Protein AF-A0A7X6VRJ7-F1 (afdb_monomer_lite)

pLDDT: mean 87.55, std 8.73, range [48.44, 96.5]

Foldseek 3Di:
DDPAQAAEEFEDAAPPPDDDPVVVVQVVCVVVVHAYEYEGAYDPPPPDDQDWDDPDPRYIYGHPDDCCVVCVPHDHDYDYDDPVRVVSND

Radius of gyration: 12.53 Å; chains: 1; bounding box: 31×28×32 Å

Secondary structure (DSSP, 8-state):
------EEE--SS-TTTS--HHHHHHHHHHTTT--EEEEE---TTS-PPSEEEEEETTEEEEES--SHHHHTT---EE--SSHHHHHTT-

Sequence (90 aa):
MSNISCILYPPTLDYYYLVQRPQQLMRKFSELDVPVYYINNPSPQSGVIRGIERVNENFYLFNNVDPLPFLKNLNPVVYYTSAAQADMIR

Structure (mmCIF, N/CA/C/O backbone):
data_AF-A0A7X6VRJ7-F1
#
_entry.id   AF-A0A7X6VRJ7-F1
#
loop_
_atom_site.group_PDB
_atom_site.id
_atom_site.type_symbol
_atom_site.label_atom_id
_atom_site.label_alt_id
_atom_site.label_comp_id
_atom_site.label_asym_id
_atom_site.label_entity_id
_atom_site.label_seq_id
_atom_site.pdbx_PDB_ins_code
_atom_site.Cartn_x
_atom_site.Cartn_y
_atom_site.Cartn_z
_atom_site.occupancy
_atom_site.B_iso_or_equiv
_atom_site.auth_seq_id
_atom_site.auth_comp_id
_atom_site.auth_asym_id
_atom_site.auth_atom_id
_atom_site.pdbx_PDB_model_num
ATOM 1 N N . MET A 1 1 ? -18.704 6.987 11.856 1.00 48.44 1 MET A N 1
ATOM 2 C CA . MET A 1 1 ? -17.352 6.821 11.286 1.00 48.44 1 M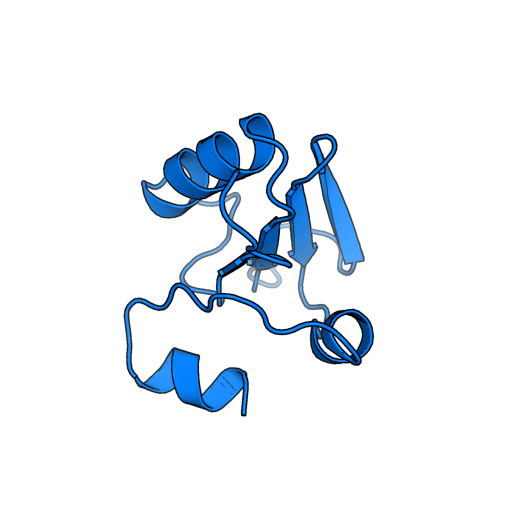ET A CA 1
ATOM 3 C C . MET A 1 1 ? -17.008 5.348 11.369 1.00 48.44 1 MET A C 1
ATOM 5 O O . MET A 1 1 ? -17.174 4.764 12.433 1.00 48.44 1 MET A O 1
ATOM 9 N N . SER A 1 2 ? -16.686 4.716 10.245 1.00 54.22 2 SER A N 1
ATOM 10 C CA . SER A 1 2 ? -16.331 3.295 10.190 1.00 54.22 2 SER A CA 1
ATOM 11 C C . SER A 1 2 ? -15.030 3.051 10.958 1.00 54.22 2 SER A C 1
ATOM 13 O O . SER A 1 2 ? -14.043 3.728 10.705 1.00 54.22 2 SER A O 1
ATOM 15 N N . ASN A 1 3 ? -15.032 2.090 11.884 1.00 77.81 3 ASN A 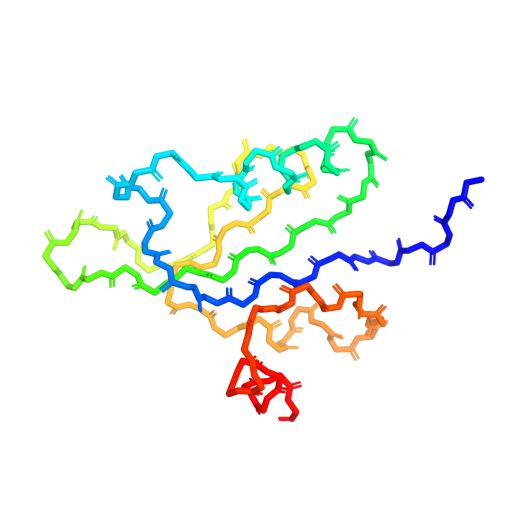N 1
ATOM 16 C CA . ASN A 1 3 ? -13.916 1.763 12.784 1.00 77.81 3 ASN A CA 1
ATOM 17 C C . ASN A 1 3 ? -12.813 0.940 12.071 1.00 77.81 3 ASN A C 1
ATOM 19 O O . ASN A 1 3 ? -12.374 -0.093 12.568 1.00 77.81 3 ASN A O 1
ATOM 23 N N . ILE A 1 4 ? -12.455 1.330 10.842 1.00 85.44 4 ILE A N 1
ATOM 24 C CA . ILE A 1 4 ? -11.471 0.631 10.003 1.00 85.44 4 ILE A CA 1
ATOM 25 C C . ILE A 1 4 ? -10.084 1.115 10.417 1.00 85.44 4 ILE A C 1
ATOM 27 O O . ILE A 1 4 ? -9.785 2.295 10.264 1.00 85.44 4 ILE A O 1
ATOM 31 N N . SER A 1 5 ? -9.231 0.214 10.916 1.00 90.94 5 SER A N 1
ATOM 32 C CA . SER A 1 5 ? -7.877 0.593 11.340 1.00 90.94 5 SER A CA 1
ATOM 33 C C . SER A 1 5 ? -6.979 0.954 10.158 1.00 90.94 5 SER A C 1
ATOM 35 O O . SER A 1 5 ? -6.218 1.911 10.229 1.00 90.94 5 SER A O 1
ATOM 37 N N . CYS A 1 6 ? -7.056 0.173 9.079 1.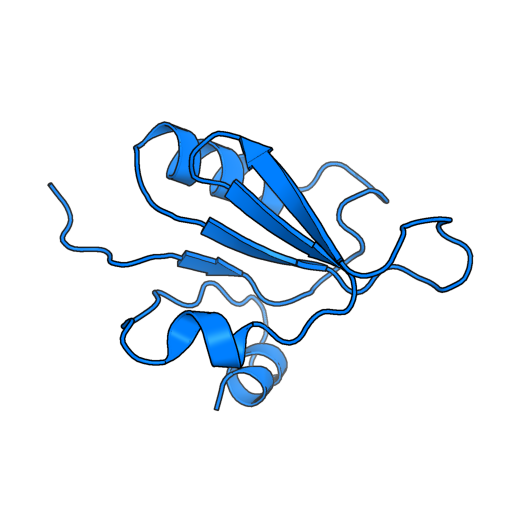00 93.06 6 CYS A N 1
ATOM 38 C CA . CYS A 1 6 ? -6.390 0.432 7.808 1.00 93.06 6 CYS A CA 1
ATOM 39 C C . CYS A 1 6 ? -6.911 -0.526 6.726 1.00 93.06 6 CYS A C 1
ATOM 41 O O . CYS A 1 6 ? -7.565 -1.530 7.025 1.00 93.06 6 CYS A O 1
ATOM 43 N N . ILE A 1 7 ? -6.598 -0.223 5.470 1.00 94.25 7 ILE A N 1
ATOM 44 C CA . ILE A 1 7 ? -6.797 -1.105 4.322 1.00 94.25 7 ILE A CA 1
ATOM 45 C C . ILE A 1 7 ? -5.430 -1.585 3.843 1.00 94.25 7 ILE A C 1
ATOM 47 O O . ILE A 1 7 ? -4.529 -0.779 3.612 1.00 94.25 7 ILE A O 1
ATOM 51 N N . LEU A 1 8 ? -5.292 -2.895 3.658 1.00 93.75 8 LEU A N 1
ATOM 52 C CA . LEU A 1 8 ? -4.125 -3.508 3.035 1.00 93.75 8 LEU A CA 1
ATOM 53 C C . LEU A 1 8 ? -4.510 -4.003 1.642 1.00 93.75 8 LEU A C 1
ATOM 55 O O . LEU A 1 8 ? -5.401 -4.844 1.500 1.00 93.75 8 LEU A O 1
ATOM 59 N N . TYR A 1 9 ? -3.830 -3.494 0.620 1.00 92.94 9 TYR A N 1
ATOM 60 C CA . TYR A 1 9 ? -3.995 -3.942 -0.756 1.00 92.94 9 TYR A CA 1
ATOM 61 C C . TYR A 1 9 ? -2.760 -4.753 -1.193 1.00 92.94 9 TYR A C 1
ATOM 63 O O . TYR A 1 9 ? -1.667 -4.188 -1.278 1.00 92.94 9 TYR A O 1
ATOM 71 N N . PRO A 1 10 ? -2.902 -6.064 -1.454 1.00 88.31 10 PRO A N 1
ATOM 72 C CA . PRO A 1 10 ? -1.821 -6.929 -1.888 1.00 88.31 10 PRO A CA 1
ATOM 73 C C . PRO A 1 10 ? -1.411 -6.658 -3.341 1.00 88.31 10 PRO A C 1
ATOM 75 O O . PRO A 1 10 ? -2.195 -6.127 -4.136 1.00 88.31 10 PRO A O 1
ATOM 78 N N . PRO A 1 11 ? -0.184 -7.046 -3.724 1.00 81.06 11 PRO A N 1
ATOM 79 C CA . PRO A 1 11 ? 0.355 -6.689 -5.021 1.00 81.06 11 PRO A CA 1
ATOM 80 C C . PRO A 1 11 ? -0.401 -7.436 -6.123 1.00 81.06 11 PRO A C 1
ATOM 82 O O . PRO A 1 11 ? -0.658 -8.637 -6.035 1.00 81.06 11 PRO A O 1
ATOM 85 N N . THR A 1 12 ? -0.764 -6.705 -7.173 1.00 75.62 12 THR A N 1
ATOM 86 C CA . THR A 1 12 ? -1.379 -7.248 -8.399 1.00 75.62 12 THR A CA 1
ATOM 87 C C . THR A 1 12 ? -0.481 -6.953 -9.589 1.00 75.62 12 THR A C 1
ATOM 89 O O . THR A 1 12 ? 0.024 -7.862 -10.237 1.00 75.62 12 THR A O 1
ATOM 92 N N . LEU A 1 13 ? -0.253 -5.668 -9.838 1.00 79.62 13 LEU A N 1
ATOM 93 C CA . LEU A 1 13 ? 0.623 -5.134 -10.870 1.00 79.62 13 LEU A CA 1
ATOM 94 C C . LEU A 1 13 ? 1.424 -3.973 -10.288 1.00 79.62 13 LEU A C 1
ATOM 96 O O . LEU A 1 13 ? 1.025 -3.401 -9.268 1.00 79.62 13 LEU A O 1
ATOM 100 N N . ASP A 1 14 ? 2.524 -3.629 -10.958 1.00 86.50 14 ASP A N 1
ATOM 101 C CA . ASP A 1 14 ? 3.319 -2.459 -10.599 1.00 86.50 14 ASP A CA 1
ATOM 102 C C . ASP A 1 14 ? 2.433 -1.205 -10.605 1.00 86.50 14 ASP A C 1
ATOM 104 O O . ASP A 1 14 ? 1.741 -0.916 -11.587 1.00 86.50 14 ASP A O 1
ATOM 108 N N . TYR A 1 15 ? 2.448 -0.474 -9.493 1.00 89.12 15 TYR A N 1
ATOM 109 C CA . TYR A 1 15 ? 1.685 0.750 -9.292 1.00 89.12 15 TYR A CA 1
ATOM 110 C C . TYR A 1 15 ? 1.918 1.777 -10.410 1.00 89.12 15 TYR A C 1
ATOM 112 O O . TYR A 1 15 ? 0.980 2.460 -10.817 1.00 89.12 15 TYR A O 1
ATOM 120 N N . TYR A 1 16 ? 3.137 1.846 -10.952 1.00 88.31 16 TYR A N 1
ATOM 121 C CA . TYR A 1 16 ? 3.500 2.817 -11.987 1.00 88.31 16 TYR A CA 1
ATOM 122 C C . TYR A 1 16 ? 3.261 2.348 -13.422 1.00 88.31 16 TYR A C 1
ATOM 124 O O . TYR A 1 16 ? 3.392 3.147 -14.347 1.00 88.31 16 TYR A O 1
ATOM 132 N N . TYR A 1 17 ? 2.899 1.082 -13.638 1.00 83.81 17 TYR A N 1
ATOM 133 C CA . TYR A 1 17 ? 2.766 0.542 -14.991 1.00 83.81 17 TYR A CA 1
ATOM 134 C C . TYR A 1 17 ? 1.559 1.122 -15.745 1.00 83.81 17 TYR A C 1
ATOM 136 O O . TYR A 1 17 ? 1.684 1.510 -16.903 1.00 83.81 17 TYR A O 1
ATOM 144 N N . LEU A 1 18 ? 0.391 1.196 -15.095 1.00 83.81 18 LEU A N 1
ATOM 145 C CA . LEU A 1 18 ? -0.854 1.755 -15.638 1.00 83.81 18 LEU A CA 1
ATOM 146 C C . LEU A 1 18 ? -1.736 2.288 -14.507 1.00 83.81 18 LEU A C 1
ATOM 148 O O . LEU A 1 18 ? -1.698 1.755 -13.400 1.00 83.81 18 LEU A O 1
ATOM 152 N N . VAL A 1 19 ? -2.606 3.259 -14.811 1.00 83.19 19 VAL A N 1
ATOM 153 C CA . VAL A 1 19 ? -3.642 3.691 -13.861 1.00 83.19 19 VAL A CA 1
ATOM 154 C C . VAL A 1 19 ? -4.773 2.667 -13.816 1.00 83.19 19 VAL A C 1
ATOM 156 O O . VAL A 1 19 ? -5.462 2.458 -14.814 1.00 83.19 19 VAL A O 1
ATOM 159 N N . GLN A 1 20 ? -4.995 2.046 -12.656 1.00 85.88 20 GLN A N 1
ATOM 160 C CA . GLN A 1 20 ? -6.009 0.997 -12.486 1.00 85.88 20 GLN A CA 1
ATOM 161 C C . GLN A 1 20 ? -7.053 1.324 -11.413 1.00 85.88 20 GLN A C 1
ATOM 163 O O . GLN A 1 20 ? -6.821 2.128 -10.509 1.00 85.88 20 GLN A O 1
ATOM 168 N N . ARG A 1 21 ? -8.217 0.657 -11.483 1.00 88.19 21 ARG A N 1
ATOM 169 C CA . ARG A 1 21 ? -9.311 0.836 -10.510 1.00 88.19 21 ARG A CA 1
ATOM 170 C C . ARG A 1 21 ? -8.883 0.666 -9.047 1.00 88.19 21 ARG A C 1
ATOM 172 O O . ARG A 1 21 ? -9.330 1.480 -8.243 1.00 88.19 21 ARG A O 1
ATOM 179 N N . PRO A 1 22 ? -8.018 -0.301 -8.679 1.00 89.44 22 PRO A N 1
ATOM 180 C CA . PRO A 1 22 ? -7.527 -0.398 -7.310 1.00 89.44 22 PRO A CA 1
ATOM 181 C C . PRO A 1 22 ? -6.825 0.874 -6.839 1.00 89.44 22 PRO A C 1
ATOM 183 O O . PRO A 1 22 ? -7.123 1.362 -5.760 1.00 89.44 22 PRO A O 1
ATOM 186 N N . GLN A 1 23 ? -5.975 1.480 -7.669 1.00 91.31 23 GLN A N 1
ATOM 187 C CA . GLN A 1 23 ? -5.259 2.710 -7.314 1.00 91.31 23 GLN A CA 1
ATOM 188 C C . GLN A 1 23 ? -6.228 3.879 -7.094 1.00 91.31 23 GLN A C 1
ATOM 190 O O . GLN A 1 23 ? -6.093 4.625 -6.126 1.00 91.31 23 GLN A O 1
ATOM 195 N N . GLN A 1 24 ? -7.239 4.012 -7.961 1.00 92.12 24 GLN A N 1
ATOM 196 C CA . GLN A 1 24 ? -8.279 5.036 -7.830 1.00 92.12 24 GLN A CA 1
ATOM 197 C C . GLN A 1 24 ? -9.099 4.846 -6.549 1.00 92.12 24 GLN A C 1
ATOM 199 O O . GLN A 1 24 ? -9.321 5.803 -5.809 1.00 92.12 24 GLN A O 1
ATOM 204 N N . LEU A 1 25 ? -9.522 3.612 -6.271 1.00 92.81 25 LEU A N 1
ATOM 205 C CA . LEU A 1 25 ? -10.321 3.273 -5.097 1.00 92.81 25 LEU A CA 1
ATOM 206 C C . LEU A 1 25 ? -9.532 3.482 -3.798 1.00 92.81 25 LEU A C 1
ATOM 208 O O . LEU A 1 25 ? -10.023 4.125 -2.875 1.00 92.81 25 LEU A O 1
ATOM 212 N N . MET A 1 26 ? -8.292 2.994 -3.750 1.00 94.62 26 MET A N 1
ATOM 213 C CA . MET A 1 26 ? -7.394 3.159 -2.609 1.00 94.62 26 MET A CA 1
ATOM 214 C C . MET A 1 26 ? -7.094 4.634 -2.331 1.00 94.62 26 MET A C 1
ATOM 216 O O . MET A 1 26 ? -7.138 5.065 -1.183 1.00 94.62 26 MET A O 1
ATOM 220 N N . ARG A 1 27 ? -6.891 5.443 -3.378 1.00 94.75 27 ARG A N 1
ATOM 221 C CA . ARG A 1 27 ? -6.751 6.897 -3.230 1.00 94.75 27 ARG A CA 1
ATOM 222 C C . ARG A 1 27 ? -8.009 7.541 -2.645 1.00 94.75 27 ARG A C 1
ATOM 224 O O . ARG A 1 27 ? -7.896 8.409 -1.790 1.00 94.75 2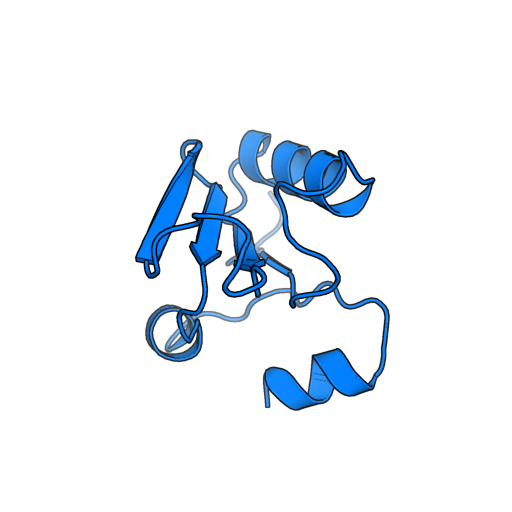7 ARG A O 1
ATOM 231 N N . LYS A 1 28 ? -9.205 7.104 -3.052 1.00 95.56 28 LYS A N 1
ATOM 232 C CA . LYS A 1 28 ? -10.455 7.626 -2.480 1.00 95.56 28 LYS A CA 1
ATOM 233 C C . LYS A 1 28 ? -10.653 7.238 -1.019 1.00 95.56 28 LYS A C 1
ATOM 235 O O . LYS A 1 28 ? -11.159 8.055 -0.262 1.00 95.56 28 LYS A O 1
ATOM 240 N N . PHE A 1 29 ? -10.229 6.047 -0.603 1.00 95.00 29 PHE A N 1
ATOM 241 C CA . PHE A 1 29 ? -10.247 5.684 0.815 1.00 95.00 29 PHE A CA 1
ATOM 242 C C . PHE A 1 29 ? -9.272 6.521 1.644 1.00 95.00 29 PHE A C 1
ATOM 244 O O . PHE A 1 29 ? -9.643 6.979 2.721 1.00 95.00 29 PHE A O 1
ATOM 251 N N . SER A 1 30 ? -8.066 6.782 1.135 1.00 95.88 30 SER A N 1
ATOM 252 C CA . SER A 1 30 ? -7.096 7.597 1.869 1.00 95.88 30 SER A CA 1
ATOM 253 C C . SER A 1 30 ? -7.493 9.073 1.976 1.00 95.88 30 SER A C 1
ATOM 255 O O . SER A 1 30 ? -7.183 9.716 2.975 1.00 95.88 30 SER A O 1
ATOM 257 N N . GLU A 1 31 ? -8.234 9.597 0.996 1.00 95.69 31 GLU A N 1
ATOM 258 C CA . GLU A 1 31 ? -8.874 10.924 1.051 1.00 95.69 31 GLU A CA 1
ATOM 259 C C . GLU A 1 31 ? -10.027 11.008 2.075 1.00 95.69 31 GLU A C 1
ATOM 261 O O . GLU A 1 31 ? -10.461 12.105 2.409 1.00 95.69 31 GLU A O 1
ATOM 266 N N . LEU A 1 32 ? -10.523 9.870 2.574 1.00 94.38 32 LEU A N 1
ATOM 267 C CA . LEU A 1 32 ? -11.555 9.769 3.616 1.00 94.38 32 LEU A CA 1
ATOM 268 C C . LEU A 1 32 ? -10.960 9.414 4.991 1.00 94.38 32 LEU A C 1
ATOM 270 O O . LEU A 1 32 ? -11.642 8.813 5.821 1.00 94.38 32 LEU A O 1
ATOM 274 N N . ASP A 1 33 ? -9.685 9.739 5.208 1.00 94.25 33 ASP A N 1
ATOM 275 C CA . ASP A 1 33 ? -8.942 9.492 6.450 1.00 94.25 33 ASP A CA 1
ATOM 276 C C . ASP A 1 33 ? -8.811 8.016 6.854 1.00 94.25 33 ASP A C 1
ATOM 278 O O . ASP A 1 33 ? -8.599 7.687 8.021 1.00 94.25 33 ASP A O 1
ATOM 282 N N . VAL A 1 34 ? -8.8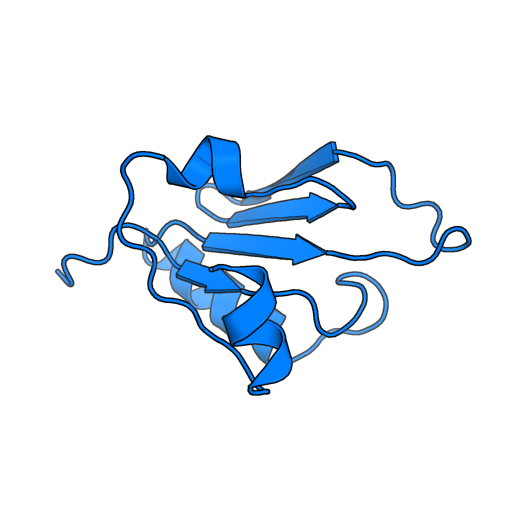96 7.101 5.883 1.00 93.94 34 VAL A N 1
ATOM 283 C CA . VAL A 1 34 ? -8.611 5.679 6.104 1.00 93.94 34 VAL A CA 1
ATOM 284 C C . VAL A 1 34 ? -7.163 5.389 5.702 1.00 93.94 34 VAL A C 1
ATOM 286 O O . VAL A 1 34 ? -6.829 5.553 4.528 1.00 93.94 34 VAL A O 1
ATOM 289 N N . PRO A 1 35 ? -6.293 4.915 6.613 1.00 94.88 35 PRO A N 1
ATOM 290 C CA . PRO A 1 35 ? -4.933 4.531 6.253 1.00 94.88 35 PRO A CA 1
ATOM 291 C C . PRO A 1 35 ? -4.924 3.382 5.241 1.00 94.88 35 PRO A C 1
ATOM 293 O O . PRO A 1 35 ? -5.600 2.371 5.426 1.00 94.88 35 PRO A O 1
ATOM 296 N N . VAL A 1 36 ? -4.132 3.520 4.185 1.00 95.25 36 VAL A N 1
ATOM 297 C CA . VAL A 1 36 ? -4.000 2.564 3.085 1.00 95.25 36 VAL A CA 1
ATOM 298 C C . VAL A 1 36 ? -2.542 2.160 2.938 1.00 95.25 36 VAL A C 1
ATOM 300 O O . VAL A 1 36 ? -1.667 3.003 2.723 1.00 95.25 36 VAL A O 1
ATOM 303 N N . TYR A 1 37 ? -2.301 0.854 2.978 1.00 95.00 37 TYR A N 1
ATOM 304 C CA . TYR A 1 37 ? -1.020 0.230 2.674 1.00 95.00 37 TYR A CA 1
ATOM 305 C C . TYR A 1 37 ? -1.151 -0.543 1.365 1.00 95.00 37 TYR A C 1
ATOM 307 O O . TYR A 1 37 ? -1.843 -1.557 1.287 1.00 95.00 37 TYR A O 1
ATOM 315 N N . TYR A 1 38 ? -0.507 -0.039 0.319 1.00 94.31 38 TYR A N 1
ATOM 316 C CA . TYR A 1 38 ? -0.511 -0.638 -1.008 1.00 94.31 38 TYR A CA 1
ATOM 317 C C . TYR A 1 38 ? 0.813 -1.361 -1.230 1.00 94.31 38 TYR A C 1
ATOM 319 O O . TYR A 1 38 ? 1.864 -0.724 -1.290 1.00 94.31 38 TYR A O 1
ATOM 327 N N . ILE A 1 39 ? 0.778 -2.682 -1.372 1.00 92.94 39 ILE A N 1
ATOM 328 C CA . ILE A 1 39 ? 1.972 -3.474 -1.664 1.00 92.94 39 ILE A CA 1
ATOM 329 C C . ILE A 1 39 ? 2.270 -3.385 -3.158 1.00 92.94 39 ILE A C 1
ATOM 331 O O . ILE A 1 39 ? 1.419 -3.695 -3.994 1.00 92.94 39 ILE A O 1
ATOM 335 N N . ASN A 1 40 ? 3.489 -2.973 -3.491 1.00 92.56 40 ASN A N 1
ATOM 336 C CA . ASN A 1 40 ? 3.974 -2.887 -4.854 1.00 92.56 40 ASN A CA 1
ATOM 337 C C . ASN A 1 40 ? 5.160 -3.829 -5.070 1.00 92.56 40 ASN A C 1
ATOM 339 O O . ASN A 1 40 ? 6.153 -3.773 -4.343 1.00 92.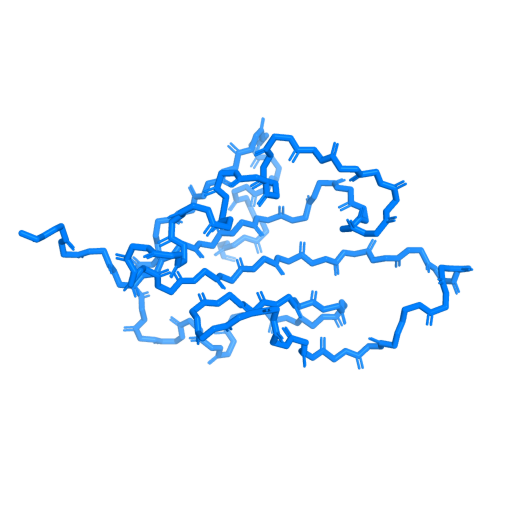56 40 ASN A O 1
ATOM 343 N N . ASN A 1 41 ? 5.076 -4.631 -6.130 1.00 87.75 41 ASN A N 1
ATOM 344 C CA . ASN A 1 41 ? 6.141 -5.537 -6.559 1.00 87.75 41 ASN A CA 1
ATOM 345 C C . ASN A 1 41 ? 6.651 -5.096 -7.938 1.00 87.75 41 ASN A C 1
ATOM 347 O O . ASN A 1 41 ? 6.341 -5.742 -8.944 1.00 87.75 41 ASN A O 1
ATOM 351 N N . PRO A 1 42 ? 7.367 -3.961 -8.013 1.00 86.94 42 PRO A N 1
ATOM 352 C CA . PRO A 1 42 ? 7.842 -3.434 -9.279 1.00 86.94 42 PRO A CA 1
ATOM 353 C C . PRO A 1 42 ? 8.899 -4.358 -9.899 1.00 86.94 42 PRO A C 1
ATOM 355 O O . PRO A 1 42 ? 9.706 -4.975 -9.194 1.00 86.94 42 PRO A O 1
ATOM 358 N N . SER A 1 43 ? 8.913 -4.435 -11.233 1.00 84.81 43 SER A N 1
ATOM 359 C CA . SER A 1 43 ? 9.932 -5.191 -11.981 1.00 84.81 43 SER A CA 1
ATOM 360 C C . SER A 1 43 ? 11.329 -4.612 -11.716 1.00 84.81 43 SER A C 1
ATOM 362 O O . SER A 1 43 ? 11.449 -3.389 -11.599 1.00 84.81 43 SER A O 1
ATOM 364 N N . PRO A 1 44 ? 12.410 -5.420 -11.720 1.00 81.25 44 PRO A N 1
ATOM 365 C CA . PRO A 1 44 ? 13.782 -4.911 -11.627 1.00 81.25 44 PRO A CA 1
ATOM 366 C C . PRO A 1 44 ? 14.126 -3.824 -12.660 1.00 81.25 44 PRO A C 1
ATOM 368 O O . PRO A 1 44 ? 15.015 -3.012 -12.433 1.00 81.25 44 PRO A O 1
ATOM 371 N N . GLN A 1 45 ? 13.418 -3.796 -13.793 1.00 83.25 45 GLN A N 1
ATOM 372 C CA . GLN A 1 45 ? 13.635 -2.848 -14.893 1.00 83.25 45 GLN A CA 1
ATOM 373 C C . GLN A 1 45 ? 12.846 -1.535 -14.742 1.00 83.25 45 GLN A C 1
ATOM 375 O O . GLN A 1 45 ? 13.062 -0.608 -15.514 1.00 83.25 45 GLN A O 1
ATOM 380 N N . SER A 1 46 ? 11.928 -1.448 -13.775 1.00 83.88 46 SER A N 1
ATOM 381 C CA . SER A 1 46 ? 11.032 -0.294 -13.584 1.00 83.88 46 SER A CA 1
ATOM 382 C C . SER A 1 46 ? 11.743 0.975 -13.093 1.00 83.88 46 SER A C 1
ATOM 384 O O . SER A 1 46 ? 11.176 2.061 -13.161 1.00 83.88 46 SER A O 1
ATOM 386 N N . GLY A 1 47 ? 12.961 0.848 -12.554 1.00 84.56 47 GLY A N 1
ATOM 387 C CA . GLY A 1 47 ? 13.671 1.947 -11.894 1.00 84.56 47 GLY A CA 1
ATOM 388 C C . GLY A 1 47 ? 13.081 2.354 -10.537 1.00 84.56 47 GLY A C 1
ATOM 389 O O . GLY A 1 47 ? 13.590 3.286 -9.916 1.00 84.56 47 GLY A O 1
ATOM 390 N N . VAL A 1 48 ? 12.042 1.664 -10.049 1.00 87.81 48 VAL A N 1
ATOM 391 C CA . VAL A 1 48 ? 11.433 1.939 -8.743 1.00 87.81 48 VAL A CA 1
ATOM 392 C C . VAL A 1 48 ? 12.387 1.510 -7.631 1.00 87.81 48 VAL A C 1
ATOM 394 O O . VAL A 1 48 ? 12.813 0.356 -7.546 1.00 87.81 48 VAL A O 1
ATOM 397 N N . ILE A 1 49 ? 12.711 2.455 -6.750 1.00 89.75 49 ILE A N 1
ATOM 398 C CA . ILE A 1 49 ? 13.601 2.221 -5.615 1.00 89.75 49 ILE A CA 1
ATOM 399 C C . ILE A 1 49 ? 12.843 1.453 -4.529 1.00 89.75 49 ILE A C 1
ATOM 401 O O . ILE A 1 49 ? 11.710 1.787 -4.177 1.00 89.75 49 ILE A O 1
ATOM 405 N N . ARG A 1 50 ? 13.493 0.428 -3.968 1.00 92.19 50 ARG A N 1
ATOM 406 C CA . ARG A 1 50 ? 12.974 -0.311 -2.814 1.00 92.19 50 ARG A CA 1
ATOM 407 C C . ARG A 1 50 ? 12.779 0.631 -1.625 1.00 92.19 50 ARG A C 1
ATOM 409 O O . ARG A 1 50 ? 13.715 1.320 -1.227 1.00 92.19 50 ARG A O 1
ATOM 416 N N . GLY A 1 51 ? 11.605 0.598 -1.008 1.00 94.31 51 GLY A N 1
ATOM 417 C CA . GLY A 1 51 ? 11.289 1.448 0.136 1.00 94.31 51 GLY A CA 1
ATOM 418 C C . GLY A 1 51 ? 9.795 1.693 0.289 1.00 94.31 51 GLY A C 1
ATOM 419 O O . GLY A 1 51 ? 8.981 1.084 -0.402 1.00 94.31 51 GLY A O 1
ATOM 420 N N . ILE A 1 52 ? 9.444 2.588 1.208 1.00 95.44 52 ILE A N 1
ATOM 421 C CA . ILE A 1 52 ? 8.065 3.038 1.400 1.00 95.44 52 ILE A CA 1
ATOM 422 C C . ILE A 1 52 ? 7.961 4.458 0.860 1.00 95.44 52 ILE A C 1
ATOM 424 O O . ILE A 1 52 ? 8.687 5.349 1.297 1.00 95.44 52 ILE A O 1
ATOM 428 N N . GLU A 1 53 ? 7.050 4.661 -0.079 1.00 95.25 53 GLU A N 1
ATOM 429 C CA . GLU A 1 53 ? 6.714 5.967 -0.624 1.00 95.25 53 GLU A CA 1
ATOM 430 C C . GLU A 1 53 ? 5.372 6.435 -0.057 1.00 95.25 53 GLU A C 1
ATOM 432 O O . GLU A 1 53 ? 4.414 5.668 0.032 1.00 95.25 53 GLU A O 1
ATOM 437 N N . ARG A 1 54 ? 5.282 7.708 0.328 1.00 95.62 54 ARG A N 1
ATOM 438 C CA . ARG A 1 54 ? 4.033 8.309 0.802 1.00 95.62 54 ARG A CA 1
ATOM 439 C C . ARG A 1 54 ? 3.369 9.066 -0.346 1.00 95.62 54 ARG A C 1
ATOM 441 O O . ARG A 1 54 ? 3.838 10.134 -0.725 1.00 95.62 54 ARG A O 1
ATOM 448 N N . VAL A 1 55 ? 2.271 8.521 -0.870 1.00 94.00 55 VAL A N 1
ATOM 449 C CA . VAL A 1 55 ? 1.517 9.110 -1.994 1.00 94.00 55 VAL A CA 1
ATOM 450 C C . VAL A 1 55 ? 0.648 10.278 -1.519 1.00 94.00 55 VAL A C 1
ATOM 452 O O . VAL A 1 55 ? 0.512 11.275 -2.224 1.00 94.00 55 VAL A O 1
ATOM 455 N N . ASN A 1 56 ? 0.049 10.163 -0.331 1.00 95.19 56 ASN A N 1
ATOM 456 C CA . ASN A 1 56 ? -0.636 11.251 0.372 1.00 95.19 56 ASN A CA 1
ATOM 457 C C . ASN A 1 56 ? -0.653 10.983 1.886 1.00 95.19 56 ASN A C 1
ATOM 459 O O . ASN A 1 56 ? 0.020 10.066 2.356 1.00 95.19 56 ASN A O 1
ATOM 463 N N . GLU A 1 57 ? -1.405 11.778 2.656 1.00 95.12 57 GLU A N 1
ATOM 464 C CA . GLU A 1 57 ? -1.382 11.708 4.117 1.00 95.12 57 GLU A CA 1
ATOM 465 C C . GLU A 1 57 ? -1.618 10.300 4.680 1.00 95.12 57 GLU A C 1
ATOM 467 O O . GLU A 1 57 ? -0.866 9.877 5.561 1.00 95.12 57 GLU A O 1
ATOM 472 N N . ASN A 1 58 ? -2.564 9.571 4.081 1.00 96.25 58 ASN A N 1
ATOM 473 C CA . ASN A 1 58 ? -3.031 8.255 4.507 1.00 96.25 58 ASN A CA 1
ATOM 474 C C . ASN A 1 58 ? -2.744 7.148 3.475 1.00 96.25 58 ASN A C 1
ATOM 476 O O . ASN A 1 58 ? -3.309 6.067 3.580 1.00 96.25 58 ASN A O 1
ATOM 480 N N . PHE A 1 59 ? -1.905 7.381 2.461 1.00 96.31 59 PHE A N 1
ATOM 481 C CA . PHE A 1 59 ? -1.580 6.390 1.426 1.00 96.31 59 PHE A CA 1
ATOM 482 C C . PHE A 1 59 ? -0.080 6.127 1.403 1.00 96.31 59 PHE A C 1
ATOM 484 O O . PHE A 1 59 ? 0.712 6.992 1.017 1.00 96.31 59 PHE A O 1
ATOM 491 N N . TYR A 1 60 ? 0.285 4.884 1.710 1.00 96.50 60 TYR A N 1
ATOM 492 C CA . TYR A 1 60 ? 1.656 4.393 1.701 1.00 96.50 60 TYR A CA 1
ATOM 493 C C . TYR A 1 60 ? 1.823 3.274 0.669 1.00 96.50 60 TYR A C 1
ATOM 495 O O . TYR A 1 60 ? 1.089 2.286 0.679 1.00 96.50 60 TYR A O 1
ATOM 503 N N . LEU A 1 61 ? 2.800 3.433 -0.217 1.00 95.19 61 LEU A N 1
ATOM 504 C CA . LEU A 1 61 ? 3.174 2.495 -1.266 1.00 95.19 61 LEU A CA 1
ATOM 505 C C . LEU A 1 61 ? 4.445 1.743 -0.850 1.00 95.19 61 LEU A C 1
ATOM 507 O O . LEU A 1 61 ? 5.502 2.342 -0.668 1.00 95.19 61 LEU A O 1
ATOM 511 N N . PHE A 1 62 ? 4.343 0.429 -0.692 1.00 94.81 62 PHE A N 1
ATOM 512 C CA . PHE A 1 62 ? 5.417 -0.448 -0.232 1.00 94.81 62 PHE A CA 1
ATOM 513 C C . PHE A 1 62 ? 6.106 -1.084 -1.438 1.00 94.81 62 PHE A C 1
ATOM 515 O O . PHE A 1 62 ? 5.659 -2.113 -1.935 1.00 94.81 62 PHE A O 1
ATOM 522 N N . ASN A 1 63 ? 7.195 -0.486 -1.916 1.00 94.00 63 ASN A N 1
ATOM 523 C CA . ASN A 1 63 ? 7.952 -0.966 -3.071 1.00 94.00 63 ASN A CA 1
ATOM 524 C C . ASN A 1 63 ? 8.953 -2.049 -2.646 1.00 94.00 63 ASN A C 1
ATOM 526 O O . ASN A 1 63 ? 10.032 -1.727 -2.141 1.00 94.00 63 ASN A O 1
ATOM 530 N N . ASN A 1 64 ? 8.623 -3.328 -2.861 1.00 90.75 64 ASN A N 1
ATOM 531 C CA . ASN A 1 64 ? 9.445 -4.478 -2.447 1.00 90.75 64 ASN A CA 1
ATOM 532 C C . ASN A 1 64 ? 9.815 -4.444 -0.942 1.00 90.75 64 ASN A C 1
ATOM 534 O O . ASN A 1 64 ? 10.954 -4.732 -0.541 1.00 90.75 64 ASN A O 1
ATOM 538 N N . VAL A 1 65 ? 8.851 -4.056 -0.101 1.00 91.12 65 VAL A N 1
ATOM 539 C CA . VAL A 1 65 ? 8.961 -4.012 1.365 1.00 91.12 65 VAL A CA 1
ATOM 540 C C . VAL A 1 65 ? 7.861 -4.873 1.979 1.00 91.12 65 VAL A C 1
ATOM 542 O O . VAL A 1 65 ? 6.707 -4.783 1.572 1.00 91.12 65 VAL A O 1
ATOM 545 N N . ASP A 1 66 ? 8.228 -5.685 2.969 1.00 88.12 66 ASP A N 1
ATOM 546 C CA . ASP A 1 66 ? 7.282 -6.480 3.752 1.00 88.12 66 ASP A CA 1
ATOM 547 C C . ASP A 1 66 ? 6.410 -5.561 4.636 1.00 88.12 66 ASP A C 1
ATOM 549 O O . ASP A 1 66 ? 6.962 -4.789 5.432 1.00 88.12 66 ASP A O 1
ATOM 553 N N . PRO A 1 67 ? 5.068 -5.601 4.512 1.00 87.75 67 PRO A N 1
ATOM 554 C CA . PRO A 1 67 ? 4.173 -4.782 5.324 1.00 87.75 67 PRO A CA 1
ATOM 555 C C . PRO A 1 67 ? 3.943 -5.334 6.740 1.00 87.75 67 PRO A C 1
ATOM 557 O O . PRO A 1 67 ? 3.485 -4.581 7.600 1.00 87.75 67 PRO A O 1
ATOM 560 N N . LEU A 1 68 ? 4.244 -6.611 7.020 1.00 87.25 68 LEU A N 1
ATOM 561 C CA . LEU A 1 68 ? 3.914 -7.262 8.298 1.00 87.25 68 LEU A CA 1
ATOM 562 C C . LEU A 1 68 ? 4.431 -6.516 9.543 1.00 87.25 68 LEU A C 1
ATOM 564 O O . LEU A 1 68 ? 3.670 -6.385 10.507 1.00 87.25 68 LEU A O 1
ATOM 568 N N . PRO A 1 69 ? 5.657 -5.950 9.563 1.00 89.19 69 PRO A N 1
ATOM 569 C CA . PRO A 1 69 ? 6.137 -5.178 10.709 1.00 89.19 69 PRO A CA 1
ATOM 570 C C . PRO A 1 69 ? 5.262 -3.964 11.055 1.00 89.19 69 PRO A C 1
ATOM 572 O O . PRO A 1 69 ? 5.186 -3.584 12.222 1.00 89.19 69 PRO A O 1
ATOM 575 N N . PHE A 1 70 ? 4.582 -3.382 10.063 1.00 87.44 70 PHE A N 1
ATOM 576 C CA . PHE A 1 70 ? 3.726 -2.198 10.207 1.00 87.44 70 PHE A CA 1
ATOM 577 C C . PHE A 1 70 ? 2.285 -2.554 10.584 1.00 87.44 70 PHE A C 1
ATOM 579 O O . PHE A 1 70 ? 1.516 -1.689 10.994 1.00 87.44 70 PHE A O 1
ATOM 586 N N . LEU A 1 71 ? 1.926 -3.835 10.488 1.00 87.50 71 LEU A N 1
ATOM 587 C CA . LEU A 1 71 ? 0.597 -4.358 10.793 1.00 87.50 71 LEU A CA 1
ATOM 588 C C . LEU A 1 71 ? 0.501 -4.976 12.193 1.00 87.50 71 LEU A C 1
ATOM 590 O O . LEU A 1 71 ? -0.580 -5.396 12.589 1.00 87.50 71 LEU A O 1
ATOM 594 N N . LYS A 1 72 ? 1.599 -5.009 12.964 1.00 81.56 72 LYS A N 1
ATOM 595 C CA . LYS A 1 72 ? 1.752 -5.816 14.193 1.00 81.56 72 LYS A CA 1
ATOM 596 C C . LYS A 1 72 ? 0.715 -5.606 15.307 1.00 81.56 72 LYS A C 1
ATOM 598 O O . LYS A 1 72 ? 0.691 -6.410 16.227 1.00 81.56 72 LYS A O 1
ATOM 603 N N . ASN A 1 73 ? -0.129 -4.579 15.241 1.00 84.69 73 ASN A N 1
ATOM 604 C CA . ASN A 1 73 ? -1.234 -4.341 16.182 1.00 84.69 73 ASN A CA 1
ATOM 605 C C . ASN A 1 73 ? -2.490 -3.787 15.481 1.00 84.69 73 ASN A C 1
ATOM 607 O O . ASN A 1 73 ? -3.329 -3.144 16.110 1.00 84.69 73 ASN A O 1
ATOM 611 N N . LEU A 1 74 ? -2.584 -3.968 14.164 1.00 86.31 74 LEU A N 1
ATOM 612 C CA . LEU A 1 74 ? -3.685 -3.475 13.345 1.00 86.31 74 LEU A CA 1
ATOM 613 C C . LEU A 1 74 ? -4.539 -4.657 12.883 1.00 86.31 74 LEU A C 1
ATOM 615 O O . LEU A 1 74 ? -4.022 -5.745 12.652 1.00 86.31 74 LEU A O 1
ATOM 619 N N . ASN A 1 75 ? -5.838 -4.417 12.698 1.00 87.06 75 ASN A N 1
ATOM 620 C CA . ASN A 1 75 ? -6.766 -5.373 12.094 1.00 87.06 75 ASN A CA 1
ATOM 621 C C . ASN A 1 75 ? -7.147 -4.867 10.693 1.00 87.06 75 ASN A C 1
ATOM 623 O O . ASN A 1 75 ? -8.235 -4.306 10.523 1.00 87.06 75 ASN A O 1
ATOM 627 N N . PRO A 1 76 ? -6.243 -4.984 9.698 1.00 90.25 76 PRO A N 1
ATOM 628 C CA . PRO A 1 76 ? -6.472 -4.427 8.375 1.00 90.25 76 PRO A CA 1
ATOM 629 C C . PRO A 1 76 ? -7.673 -5.083 7.699 1.00 90.25 76 PRO A C 1
ATOM 631 O O . PRO A 1 76 ? -7.848 -6.303 7.728 1.00 90.25 76 PRO A O 1
ATOM 634 N N . VAL A 1 77 ? -8.448 -4.276 6.980 1.00 91.50 77 VAL A N 1
ATOM 635 C CA . VAL A 1 77 ? -9.325 -4.798 5.935 1.00 91.50 77 VAL A CA 1
ATOM 636 C C . VAL A 1 77 ? -8.445 -5.132 4.736 1.00 91.50 77 VAL A C 1
ATOM 638 O O . VAL A 1 77 ? -7.867 -4.244 4.111 1.00 91.50 77 VAL A O 1
ATOM 641 N N . VAL A 1 78 ? -8.329 -6.416 4.413 1.00 90.06 78 VAL A N 1
ATOM 642 C CA . VAL A 1 78 ? -7.568 -6.858 3.243 1.00 90.06 78 VAL A CA 1
ATOM 643 C C . VAL A 1 78 ? -8.463 -6.820 2.011 1.00 90.06 78 VAL A C 1
ATOM 645 O O . VAL A 1 78 ? -9.447 -7.556 1.929 1.00 90.06 78 VAL A O 1
ATOM 648 N N . TYR A 1 79 ? -8.097 -6.005 1.026 1.00 87.38 79 TYR A N 1
ATOM 649 C CA . TYR A 1 79 ? -8.781 -5.965 -0.262 1.00 87.38 79 TYR A CA 1
ATOM 650 C C . TYR A 1 79 ? -7.984 -6.773 -1.287 1.00 87.38 79 TYR A C 1
ATOM 652 O O . TYR A 1 79 ? -7.014 -6.268 -1.835 1.00 87.38 79 TYR A O 1
ATOM 660 N N . TYR A 1 80 ? -8.375 -8.019 -1.556 1.00 85.56 80 TYR A N 1
ATOM 661 C CA . TYR A 1 80 ? -7.690 -8.904 -2.504 1.00 85.56 80 TYR A CA 1
ATOM 662 C C . TYR A 1 80 ? -8.588 -9.286 -3.685 1.00 85.56 80 TYR A C 1
ATOM 664 O O . TYR A 1 80 ? -9.813 -9.264 -3.600 1.00 85.56 80 TYR A O 1
ATOM 672 N N . THR A 1 81 ? -7.961 -9.646 -4.803 1.00 79.50 81 THR A N 1
ATOM 673 C CA . THR A 1 81 ? -8.641 -10.045 -6.051 1.00 79.50 81 THR A CA 1
ATOM 674 C C . THR A 1 81 ? -8.483 -11.532 -6.365 1.00 79.50 81 THR A C 1
ATOM 676 O O . THR A 1 81 ? -9.182 -12.054 -7.230 1.00 79.50 81 THR A O 1
ATOM 679 N N . SER A 1 82 ? -7.594 -12.235 -5.656 1.00 82.56 82 SER A N 1
ATOM 680 C CA . SER A 1 82 ? -7.385 -13.678 -5.794 1.00 82.56 82 SER A CA 1
ATOM 681 C C . SER A 1 82 ? -7.074 -14.336 -4.450 1.00 82.56 82 SER A C 1
ATOM 683 O O . SER A 1 82 ? -6.512 -13.701 -3.561 1.00 82.56 82 SER A O 1
ATOM 685 N N . ALA A 1 83 ? -7.405 -15.623 -4.305 1.00 81.62 83 ALA A N 1
ATOM 686 C CA . ALA A 1 83 ? -7.130 -16.378 -3.079 1.00 81.62 83 ALA A CA 1
ATOM 687 C C . ALA A 1 83 ? -5.627 -16.430 -2.742 1.00 81.62 83 ALA A C 1
ATOM 689 O O . ALA A 1 83 ? -5.262 -16.291 -1.580 1.00 81.62 83 ALA A O 1
ATOM 690 N N . ALA A 1 84 ? -4.758 -16.508 -3.757 1.00 80.19 84 ALA A N 1
ATOM 691 C CA . ALA A 1 84 ? -3.305 -16.508 -3.577 1.00 80.19 84 ALA A CA 1
ATOM 692 C C . ALA A 1 84 ? -2.785 -15.261 -2.838 1.00 80.19 84 ALA A C 1
ATOM 694 O O . ALA A 1 84 ? -1.787 -15.326 -2.129 1.00 80.19 84 ALA A O 1
ATOM 695 N N . GLN A 1 85 ? -3.467 -14.121 -2.973 1.00 80.94 85 GLN A N 1
ATOM 696 C CA . GLN A 1 85 ? -3.113 -12.898 -2.254 1.00 80.94 85 GLN A CA 1
ATOM 697 C C . GLN A 1 85 ? -3.518 -12.931 -0.780 1.00 80.94 85 GLN A C 1
ATOM 699 O O . GLN A 1 85 ? -2.873 -12.277 0.033 1.00 80.94 85 GLN A O 1
ATOM 704 N N . ALA A 1 86 ? -4.567 -13.676 -0.425 1.00 75.19 86 ALA A N 1
ATOM 705 C CA . ALA A 1 86 ? -4.959 -13.847 0.970 1.00 75.19 86 ALA A CA 1
ATOM 706 C C . ALA A 1 86 ? -3.915 -14.672 1.742 1.00 75.19 86 ALA A C 1
ATOM 708 O O . ALA A 1 86 ? -3.650 -14.383 2.906 1.00 75.19 86 ALA A O 1
ATOM 709 N N . ASP A 1 87 ? -3.276 -15.641 1.079 1.00 77.00 87 ASP A N 1
ATOM 710 C CA . ASP A 1 87 ? -2.220 -16.463 1.679 1.00 77.00 87 ASP A CA 1
ATOM 711 C C . ASP A 1 87 ? -0.916 -15.683 1.920 1.00 77.00 87 ASP A C 1
ATOM 713 O O . ASP A 1 87 ? -0.174 -16.013 2.837 1.00 77.00 87 ASP A O 1
ATOM 717 N N . MET A 1 88 ? -0.649 -14.610 1.164 1.00 70.94 88 MET A N 1
ATOM 718 C CA . MET A 1 88 ? 0.535 -13.751 1.359 1.00 70.94 88 MET A CA 1
ATOM 719 C C . MET A 1 88 ? 0.498 -12.920 2.650 1.00 70.94 88 MET A C 1
ATOM 721 O O . MET A 1 88 ? 1.498 -12.304 3.010 1.00 70.94 88 MET A O 1
ATOM 725 N N . ILE A 1 89 ? -0.664 -12.841 3.298 1.00 68.38 89 ILE A N 1
ATOM 726 C CA . ILE A 1 89 ? -0.923 -11.967 4.451 1.00 68.38 89 ILE A CA 1
ATOM 727 C C . ILE A 1 89 ? -1.127 -12.800 5.734 1.00 68.38 89 ILE A C 1
ATOM 729 O O . ILE A 1 89 ? -1.325 -12.240 6.810 1.00 68.38 89 ILE A O 1
ATOM 733 N N . ARG A 1 90 ? -1.079 -14.134 5.625 1.00 60.94 90 ARG A N 1
ATOM 734 C CA . ARG A 1 90 ? -1.219 -15.074 6.743 1.00 60.94 90 ARG A CA 1
ATOM 735 C C . ARG A 1 90 ? 0.093 -15.365 7.458 1.00 60.94 90 ARG A C 1
ATOM 737 O O . ARG A 1 90 ? 1.144 -15.415 6.787 1.00 60.94 90 ARG A O 1
#